Protein AF-A0A968CI45-F1 (afdb_monomer_lite)

Radius of gyration: 11.55 Å; chains: 1; bounding box: 29×23×31 Å

Foldseek 3Di:
DVVVLVVVCVVVVLALVSLVVQLVVCVVVVVLVSNLVSLVSSVVSVDPDPVSVVVNVVSVVPDCPPD

Secondary structure (DSSP, 8-state):
-HHHHHHHHHH-TT-HHHHHHHHHHHHHTT-HHHHHHHHHHHHHTT---HHHHHHHHHHHHHS----

Sequence (67 aa):
MEKVIARELQKSPDNPNLYRLLGDLYYNRKDYEGVKYAYEKAIELRLHDPHVLNNLAWLYATCEIQS

pLDDT: mean 92.33, std 10.76, range [45.28, 97.88]

Structure (mmCIF, N/CA/C/O backbone):
data_AF-A0A968CI45-F1
#
_entry.id   AF-A0A968CI45-F1
#
loop_
_atom_site.group_PDB
_atom_site.id
_atom_site.type_symbol
_atom_site.label_atom_id
_atom_site.label_alt_id
_atom_site.label_comp_id
_atom_site.label_asym_id
_atom_site.label_entity_id
_atom_site.label_seq_id
_atom_site.pdbx_PDB_ins_code
_atom_site.Cartn_x
_atom_site.Cartn_y
_atom_site.Cartn_z
_atom_site.occupancy
_atom_site.B_iso_or_equiv
_atom_site.auth_seq_id
_atom_site.auth_comp_id
_atom_site.auth_asym_id
_atom_site.auth_atom_id
_atom_site.pdbx_PDB_model_num
ATOM 1 N N . MET A 1 1 ? 14.380 4.936 -2.523 1.00 80.94 1 MET A N 1
ATOM 2 C CA . MET A 1 1 ? 13.527 3.740 -2.676 1.00 80.94 1 MET A CA 1
ATOM 3 C C . MET A 1 1 ? 12.299 4.022 -3.535 1.00 80.94 1 MET A C 1
ATOM 5 O O . MET A 1 1 ? 12.156 3.386 -4.563 1.00 80.94 1 MET A O 1
ATOM 9 N N . GLU A 1 2 ? 11.480 5.027 -3.205 1.00 91.00 2 GLU A N 1
ATOM 10 C CA . GLU A 1 2 ? 10.252 5.371 -3.956 1.00 91.00 2 GLU A CA 1
ATOM 11 C C . GLU A 1 2 ? 10.424 5.495 -5.474 1.00 91.00 2 GLU A C 1
ATOM 13 O O . GLU A 1 2 ? 9.724 4.837 -6.227 1.00 91.00 2 GLU A O 1
ATOM 18 N N . LYS A 1 3 ? 11.412 6.278 -5.933 1.00 93.75 3 LYS A N 1
ATOM 19 C CA . LYS A 1 3 ? 11.692 6.458 -7.368 1.00 93.75 3 LYS A CA 1
ATOM 20 C C . LYS A 1 3 ? 12.010 5.140 -8.085 1.00 93.75 3 LYS A C 1
ATOM 22 O O . LYS A 1 3 ? 11.725 5.006 -9.269 1.00 93.75 3 LYS A O 1
ATOM 27 N N . VAL A 1 4 ? 12.606 4.180 -7.374 1.00 95.94 4 VAL A N 1
ATOM 28 C CA . VAL A 1 4 ? 12.899 2.844 -7.911 1.00 95.94 4 VAL A CA 1
ATOM 29 C C . VAL A 1 4 ? 11.601 2.054 -8.039 1.00 95.94 4 VAL A C 1
ATOM 31 O O . VAL A 1 4 ? 11.321 1.541 -9.114 1.00 95.94 4 VAL A O 1
ATOM 34 N N . ILE A 1 5 ? 10.773 2.042 -6.990 1.00 95.25 5 ILE A N 1
ATOM 35 C CA . ILE A 1 5 ? 9.457 1.385 -7.005 1.00 95.25 5 ILE A CA 1
ATOM 36 C C . ILE A 1 5 ? 8.578 1.965 -8.122 1.00 95.25 5 ILE A C 1
ATOM 38 O O . ILE A 1 5 ? 8.008 1.208 -8.897 1.00 95.25 5 ILE A O 1
ATOM 42 N N . ALA A 1 6 ? 8.538 3.292 -8.275 1.00 94.81 6 ALA A N 1
ATOM 43 C CA . ALA A 1 6 ? 7.778 3.962 -9.328 1.00 94.81 6 ALA A CA 1
ATOM 44 C C . ALA A 1 6 ? 8.246 3.563 -10.737 1.00 94.81 6 ALA A C 1
ATOM 46 O O . ALA A 1 6 ? 7.425 3.326 -11.618 1.00 94.81 6 ALA A O 1
ATOM 47 N N . ARG A 1 7 ? 9.562 3.445 -10.955 1.00 97.06 7 ARG A N 1
ATOM 48 C CA . ARG A 1 7 ? 10.112 2.977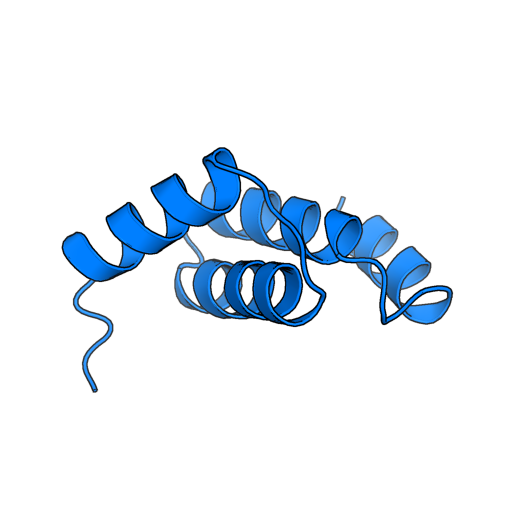 -12.234 1.00 97.06 7 ARG A CA 1
ATOM 49 C C . ARG A 1 7 ? 9.735 1.526 -12.524 1.00 97.06 7 ARG A C 1
ATOM 51 O O . ARG A 1 7 ? 9.455 1.201 -13.672 1.00 97.06 7 ARG A O 1
ATOM 58 N N . GLU A 1 8 ? 9.743 0.657 -11.518 1.00 96.75 8 GLU A N 1
ATOM 59 C CA . GLU A 1 8 ? 9.345 -0.741 -11.707 1.00 96.75 8 GLU A CA 1
ATOM 60 C C . GLU A 1 8 ? 7.830 -0.879 -11.906 1.00 96.75 8 GLU A C 1
ATOM 62 O O . GLU A 1 8 ? 7.407 -1.653 -12.758 1.00 96.75 8 GLU A O 1
ATOM 67 N N . LEU A 1 9 ? 7.014 -0.057 -11.239 1.00 95.44 9 LEU A N 1
ATOM 68 C CA . LEU A 1 9 ? 5.567 0.006 -11.471 1.00 95.44 9 LEU A CA 1
ATOM 69 C C . LEU A 1 9 ? 5.217 0.483 -12.886 1.00 95.44 9 LEU A C 1
ATOM 71 O O . LEU A 1 9 ? 4.217 0.048 -13.438 1.00 95.44 9 LEU A O 1
ATOM 75 N N . GLN A 1 10 ? 6.045 1.322 -13.518 1.00 96.25 10 GLN A N 1
ATOM 76 C CA . GLN A 1 10 ? 5.850 1.665 -14.935 1.00 96.25 10 GLN A CA 1
ATOM 77 C C . GLN A 1 10 ? 6.025 0.458 -15.868 1.00 96.25 10 GLN A C 1
ATOM 79 O O . GLN A 1 10 ? 5.440 0.436 -16.947 1.00 96.25 10 GLN A O 1
ATOM 84 N N . LYS A 1 11 ? 6.836 -0.532 -15.479 1.00 96.81 11 LYS A N 1
ATOM 85 C CA . LYS A 1 11 ? 7.073 -1.748 -16.271 1.00 96.81 11 LYS A CA 1
ATOM 86 C C . LYS A 1 11 ? 6.086 -2.863 -15.929 1.00 96.81 11 LYS A C 1
ATOM 88 O O . LYS A 1 11 ? 5.689 -3.615 -16.810 1.00 96.81 11 LYS A O 1
ATOM 93 N N . SER A 1 12 ? 5.729 -2.974 -14.653 1.00 95.00 12 SER A N 1
ATOM 94 C CA . SER A 1 12 ? 4.856 -4.012 -14.101 1.00 95.00 12 SER A CA 1
ATOM 95 C C . SER A 1 12 ? 3.836 -3.379 -13.149 1.00 95.00 12 SER A C 1
ATOM 97 O O . SER A 1 12 ? 3.979 -3.492 -11.927 1.00 95.00 12 SER A O 1
ATOM 99 N N . PRO A 1 13 ? 2.826 -2.675 -13.694 1.00 95.00 13 PRO A N 1
ATOM 100 C CA . PRO A 1 13 ? 1.831 -1.949 -12.902 1.00 95.00 13 PRO A CA 1
ATOM 101 C C . PRO A 1 13 ? 0.880 -2.870 -12.131 1.00 95.00 13 PRO A C 1
ATOM 103 O O . PRO A 1 13 ? 0.109 -2.406 -11.306 1.00 95.00 13 PRO A O 1
ATOM 106 N N . ASP A 1 14 ? 0.917 -4.167 -12.396 1.00 96.44 1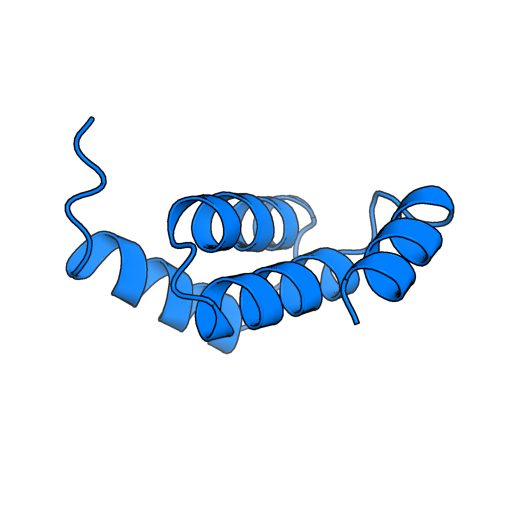4 ASP A N 1
ATOM 107 C CA . ASP A 1 14 ? 0.104 -5.210 -11.782 1.00 96.44 14 ASP A CA 1
ATOM 108 C C . ASP A 1 14 ? 0.902 -6.074 -10.796 1.00 96.44 14 ASP A C 1
ATOM 110 O O . ASP A 1 14 ? 0.405 -7.098 -10.337 1.00 96.44 14 ASP A O 1
ATOM 114 N N . ASN A 1 15 ? 2.134 -5.685 -10.443 1.00 97.00 15 ASN A N 1
ATOM 115 C CA . ASN A 1 15 ? 2.943 -6.443 -9.495 1.00 97.00 15 ASN A CA 1
ATOM 116 C C . ASN A 1 15 ? 2.559 -6.108 -8.039 1.00 97.00 15 ASN A C 1
ATOM 118 O O . ASN A 1 15 ? 2.979 -5.062 -7.525 1.00 97.00 15 ASN A O 1
ATOM 122 N N . PRO A 1 16 ? 1.859 -7.005 -7.318 1.00 97.00 16 PRO A N 1
ATOM 123 C CA . PRO A 1 16 ? 1.412 -6.739 -5.953 1.00 97.00 16 PRO A CA 1
ATOM 124 C C . PRO A 1 16 ? 2.555 -6.435 -4.973 1.00 97.00 16 PRO A C 1
ATOM 126 O O . PRO A 1 16 ? 2.392 -5.650 -4.039 1.00 97.00 16 PRO A O 1
ATOM 129 N N . ASN A 1 17 ? 3.737 -7.025 -5.179 1.00 97.06 17 ASN A N 1
ATOM 130 C CA . ASN A 1 17 ? 4.875 -6.840 -4.277 1.00 97.06 17 ASN A CA 1
ATOM 131 C C . ASN A 1 17 ? 5.446 -5.420 -4.340 1.00 97.06 17 ASN A C 1
ATOM 133 O O . ASN A 1 17 ? 6.001 -4.940 -3.351 1.00 97.06 17 ASN A O 1
ATOM 137 N N . LEU A 1 18 ? 5.312 -4.736 -5.480 1.00 97.69 18 LEU A N 1
ATOM 138 C CA . LEU A 1 18 ? 5.735 -3.342 -5.602 1.00 97.69 18 LEU A CA 1
ATOM 139 C C . LEU A 1 18 ? 4.824 -2.423 -4.786 1.00 97.69 18 LEU A C 1
ATOM 141 O O . LEU A 1 18 ? 5.321 -1.518 -4.119 1.00 97.69 18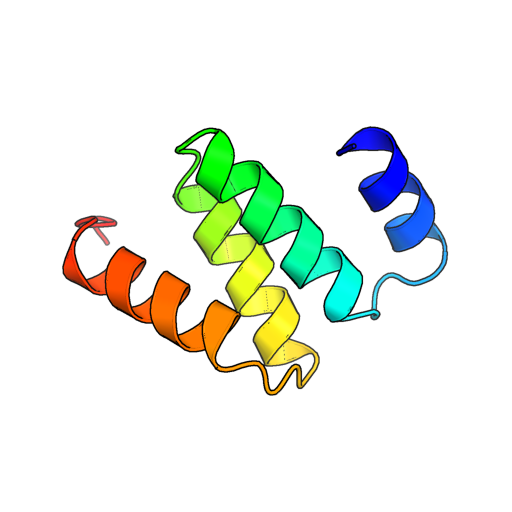 LEU A O 1
ATOM 145 N N . TYR A 1 19 ? 3.520 -2.702 -4.767 1.00 97.81 19 TYR A N 1
ATOM 146 C CA . TYR A 1 19 ? 2.561 -1.993 -3.923 1.00 97.81 19 TYR A CA 1
ATOM 147 C C . TYR A 1 19 ? 2.758 -2.293 -2.434 1.00 97.81 19 TYR A C 1
ATOM 149 O O . TYR A 1 19 ? 2.711 -1.372 -1.624 1.00 97.81 19 TYR A O 1
ATOM 157 N N . ARG A 1 20 ? 3.106 -3.534 -2.062 1.00 97.81 20 ARG A N 1
ATOM 158 C CA . ARG A 1 20 ? 3.539 -3.854 -0.690 1.00 97.81 20 ARG A CA 1
ATOM 159 C C . ARG A 1 20 ? 4.730 -2.996 -0.259 1.00 97.81 20 ARG A C 1
ATOM 161 O O . ARG A 1 20 ? 4.668 -2.334 0.769 1.00 97.81 20 ARG A O 1
ATOM 168 N N . LEU A 1 21 ? 5.799 -2.971 -1.059 1.00 97.06 21 LEU A N 1
ATOM 169 C CA . LEU A 1 21 ? 6.997 -2.172 -0.766 1.00 97.06 21 LEU A CA 1
ATOM 170 C C . LEU A 1 21 ? 6.698 -0.670 -0.703 1.00 97.06 21 LEU A C 1
ATOM 172 O O . LEU A 1 21 ? 7.323 0.058 0.069 1.00 97.06 21 LEU A O 1
ATOM 176 N N . LEU A 1 22 ? 5.763 -0.201 -1.530 1.00 97.38 22 LEU A N 1
ATOM 177 C CA . LEU A 1 22 ? 5.308 1.179 -1.509 1.00 97.38 22 LEU A CA 1
ATOM 178 C C . LEU A 1 22 ? 4.566 1.497 -0.203 1.00 97.38 22 LEU A C 1
ATOM 180 O O . LEU A 1 22 ? 4.849 2.518 0.419 1.00 97.38 22 LEU A O 1
ATOM 184 N N . GLY A 1 23 ? 3.693 0.598 0.254 1.00 96.94 23 GLY A N 1
ATOM 185 C CA . GLY A 1 23 ? 3.003 0.726 1.536 1.00 96.94 23 GLY A CA 1
ATOM 186 C C . GLY A 1 23 ? 3.959 0.686 2.728 1.00 96.94 23 GLY A C 1
ATOM 187 O O . GLY A 1 23 ? 3.866 1.552 3.593 1.00 96.94 23 GLY A O 1
ATOM 188 N N . ASP A 1 24 ? 4.956 -0.207 2.730 1.00 96.94 24 ASP A N 1
ATOM 189 C CA . ASP A 1 24 ? 6.008 -0.231 3.760 1.00 96.94 24 ASP A CA 1
ATOM 190 C C . ASP A 1 24 ? 6.751 1.119 3.817 1.00 96.94 24 ASP A C 1
ATOM 192 O O . ASP A 1 24 ? 7.075 1.646 4.886 1.00 96.94 24 ASP A O 1
ATOM 196 N N . LEU A 1 25 ? 7.036 1.705 2.650 1.00 97.12 25 LEU A N 1
ATOM 197 C CA . LEU A 1 25 ? 7.705 2.997 2.555 1.00 97.12 25 LEU A CA 1
ATOM 198 C C . LEU A 1 25 ? 6.836 4.136 3.103 1.00 97.12 25 LEU A C 1
ATOM 200 O O . LEU A 1 25 ? 7.351 4.979 3.840 1.00 97.12 25 LEU A O 1
ATOM 204 N N . TYR A 1 26 ? 5.550 4.174 2.752 1.00 96.44 26 TYR A N 1
ATOM 205 C CA . TYR A 1 26 ? 4.617 5.174 3.273 1.00 96.44 26 TYR A CA 1
ATOM 206 C C . TYR A 1 26 ? 4.390 5.014 4.777 1.00 96.44 26 TYR A C 1
ATOM 208 O O . TYR A 1 26 ? 4.387 6.009 5.503 1.00 96.44 26 TYR A O 1
ATOM 216 N N . TYR A 1 27 ? 4.347 3.776 5.271 1.00 94.62 27 TYR A N 1
ATOM 217 C CA . TYR A 1 27 ? 4.204 3.474 6.694 1.00 94.62 27 TYR A CA 1
ATOM 218 C C . TYR A 1 27 ? 5.367 4.055 7.498 1.00 94.62 27 TYR A C 1
ATOM 220 O O . TYR A 1 27 ? 5.161 4.764 8.481 1.00 94.62 27 TYR A O 1
ATOM 228 N N . ASN A 1 28 ? 6.599 3.868 7.016 1.00 94.50 28 ASN A N 1
ATOM 229 C CA . ASN A 1 28 ? 7.793 4.453 7.631 1.00 94.50 28 ASN A CA 1
ATOM 230 C C . ASN A 1 28 ? 7.781 5.991 7.651 1.00 94.50 28 ASN A C 1
ATOM 232 O O . ASN A 1 28 ? 8.431 6.607 8.494 1.00 94.50 28 ASN A O 1
ATOM 236 N N . ARG A 1 29 ? 7.047 6.621 6.729 1.00 95.06 29 ARG A N 1
ATOM 237 C CA . ARG A 1 29 ? 6.864 8.077 6.669 1.00 95.06 29 ARG A CA 1
ATOM 238 C C . ARG A 1 29 ? 5.651 8.568 7.456 1.00 95.06 29 ARG A C 1
ATOM 240 O O . ARG A 1 29 ? 5.444 9.776 7.511 1.00 95.06 29 ARG A O 1
ATOM 247 N N . LYS A 1 30 ? 4.881 7.661 8.070 1.00 93.06 30 LYS A N 1
ATOM 248 C CA . LYS A 1 30 ? 3.589 7.945 8.716 1.00 93.06 30 LYS A CA 1
ATOM 249 C C . LYS A 1 30 ? 2.565 8.571 7.760 1.00 93.06 30 LYS A C 1
ATOM 251 O O . LYS A 1 30 ? 1.655 9.268 8.195 1.00 93.06 30 LYS A O 1
ATOM 256 N N . ASP A 1 31 ? 2.727 8.327 6.461 1.00 94.62 31 ASP A N 1
ATOM 257 C CA . ASP A 1 31 ? 1.775 8.725 5.428 1.00 94.62 31 ASP A CA 1
ATOM 258 C C . ASP A 1 31 ? 0.686 7.656 5.333 1.00 94.62 31 ASP A C 1
ATOM 260 O O . ASP A 1 31 ? 0.750 6.730 4.526 1.00 94.62 31 ASP A O 1
ATOM 264 N N . TYR A 1 32 ? -0.272 7.735 6.247 1.00 93.56 32 TYR A N 1
ATOM 265 C CA . TYR A 1 32 ? 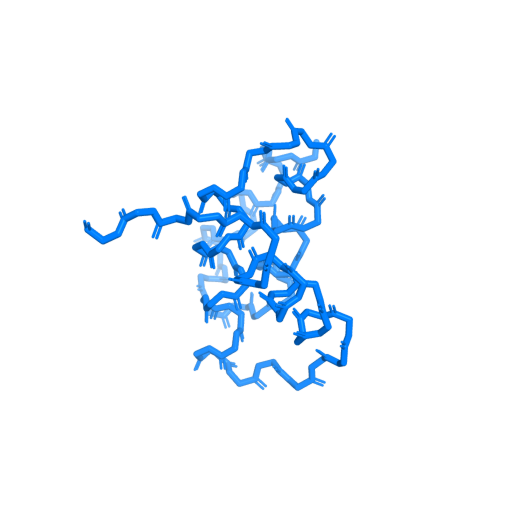-1.283 6.702 6.433 1.00 93.56 32 TYR A CA 1
ATOM 266 C C . TYR A 1 32 ? -2.267 6.584 5.261 1.00 93.56 32 TYR A C 1
ATOM 268 O O . TYR A 1 32 ? -2.693 5.474 4.942 1.00 93.56 32 TYR A O 1
ATOM 276 N N . GLU A 1 33 ? -2.552 7.681 4.558 1.00 94.25 33 GLU A N 1
ATOM 277 C CA . GLU A 1 33 ? -3.332 7.645 3.315 1.00 94.25 33 GLU A CA 1
ATOM 278 C C . GLU A 1 33 ? -2.576 6.887 2.216 1.00 94.25 33 GLU A C 1
ATOM 280 O O . GLU A 1 33 ? -3.134 6.004 1.559 1.00 94.25 33 GLU A O 1
ATOM 285 N N . GLY A 1 34 ? -1.273 7.158 2.067 1.00 95.44 34 GLY A N 1
ATOM 286 C CA . GLY A 1 34 ? -0.409 6.409 1.157 1.00 95.44 34 GLY A CA 1
ATOM 287 C C . GLY A 1 34 ? -0.345 4.918 1.502 1.00 95.44 34 GLY A C 1
ATOM 288 O O . GLY A 1 34 ? -0.426 4.073 0.606 1.00 95.44 34 GLY A O 1
ATOM 289 N N . VAL A 1 35 ? -0.246 4.576 2.795 1.00 96.62 35 VAL A N 1
ATOM 290 C CA . VAL A 1 35 ? -0.274 3.181 3.274 1.00 96.62 35 VAL A CA 1
ATOM 291 C C . VAL A 1 35 ? -1.556 2.487 2.845 1.00 96.62 35 VAL A C 1
ATOM 293 O O . VAL A 1 35 ? -1.483 1.413 2.246 1.00 96.62 35 VAL A O 1
ATOM 296 N N . LYS A 1 36 ? -2.709 3.102 3.132 1.00 96.25 36 LYS A N 1
ATOM 297 C CA . LYS A 1 36 ? -4.023 2.562 2.783 1.00 96.25 36 LYS A CA 1
ATOM 298 C C . LYS A 1 36 ? -4.097 2.268 1.288 1.00 96.25 36 LYS A C 1
ATOM 300 O O . LYS A 1 36 ? -4.304 1.118 0.914 1.00 96.25 36 LYS A O 1
ATOM 305 N N . TYR A 1 37 ? -3.816 3.266 0.450 1.00 96.38 37 TYR A N 1
ATOM 306 C CA . TYR A 1 37 ? -3.833 3.116 -1.005 1.00 96.38 37 TYR A CA 1
ATOM 307 C C . TYR A 1 37 ? -2.937 1.967 -1.489 1.00 96.38 37 TYR A C 1
ATOM 309 O O . TYR A 1 37 ? -3.357 1.121 -2.281 1.00 96.38 37 TYR A O 1
ATOM 317 N N . ALA A 1 38 ? -1.687 1.927 -1.025 1.00 97.62 38 ALA A N 1
ATOM 318 C CA . ALA A 1 38 ? -0.715 0.959 -1.511 1.00 97.62 38 ALA A CA 1
ATOM 319 C C . ALA A 1 38 ? -1.047 -0.472 -1.053 1.00 97.62 38 ALA A C 1
ATOM 321 O O . ALA A 1 38 ? -0.975 -1.408 -1.849 1.00 97.62 38 ALA A O 1
ATOM 322 N N . TYR A 1 39 ? -1.453 -0.660 0.201 1.00 97.75 39 TYR A N 1
ATOM 323 C CA . TYR A 1 39 ? -1.841 -1.976 0.705 1.00 97.75 39 TYR A CA 1
ATOM 324 C C . TYR A 1 39 ? -3.163 -2.471 0.114 1.00 97.75 39 TYR A C 1
ATOM 326 O O . TYR A 1 39 ? -3.234 -3.639 -0.266 1.00 97.75 39 TYR A O 1
ATOM 334 N N . GLU A 1 40 ? -4.166 -1.605 -0.058 1.00 97.06 40 GLU A N 1
ATOM 335 C CA . GLU A 1 40 ? -5.409 -1.954 -0.761 1.00 97.06 40 GLU A CA 1
ATOM 336 C C . GLU A 1 40 ? -5.111 -2.414 -2.194 1.00 97.06 40 GLU A C 1
ATOM 338 O O . GLU A 1 40 ? -5.549 -3.493 -2.593 1.00 97.06 40 GLU A O 1
ATOM 343 N N . LYS A 1 41 ? -4.270 -1.683 -2.942 1.00 97.88 41 LYS A N 1
ATOM 344 C CA . LYS A 1 41 ? -3.851 -2.093 -4.294 1.00 97.88 41 LYS A CA 1
ATOM 345 C C . LYS A 1 41 ? -3.127 -3.437 -4.315 1.00 97.88 41 LYS A C 1
ATOM 347 O O . LYS A 1 41 ? -3.367 -4.245 -5.211 1.00 97.88 41 LYS A O 1
ATOM 352 N N . ALA A 1 42 ? -2.261 -3.703 -3.339 1.00 97.75 42 ALA A N 1
ATOM 353 C CA . ALA A 1 42 ? -1.586 -4.993 -3.239 1.00 97.75 42 ALA A CA 1
ATOM 354 C C . ALA A 1 42 ? -2.592 -6.143 -3.031 1.00 97.75 42 ALA A C 1
ATOM 356 O O . ALA A 1 42 ? -2.485 -7.179 -3.689 1.00 97.75 42 ALA A O 1
ATOM 357 N N . ILE A 1 43 ? -3.592 -5.946 -2.167 1.00 97.12 43 ILE A N 1
ATOM 358 C CA . ILE A 1 43 ? -4.650 -6.930 -1.892 1.00 97.12 43 ILE A CA 1
ATOM 359 C C . ILE A 1 43 ? -5.558 -7.125 -3.116 1.00 97.12 43 ILE A C 1
ATOM 361 O O . ILE A 1 43 ? -5.857 -8.266 -3.470 1.00 97.12 43 ILE A O 1
ATOM 365 N N . GLU A 1 44 ? -5.953 -6.050 -3.806 1.00 97.38 44 GLU A N 1
ATOM 366 C CA . GLU A 1 44 ? -6.731 -6.112 -5.058 1.00 97.38 44 GLU A CA 1
ATOM 367 C C . GLU A 1 44 ? -6.022 -6.955 -6.130 1.00 97.38 44 GLU A C 1
ATOM 369 O O . GLU A 1 44 ? -6.652 -7.752 -6.829 1.00 97.38 44 GLU A O 1
ATOM 374 N N . LEU A 1 45 ? -4.693 -6.841 -6.210 1.00 97.25 45 LEU A N 1
ATOM 375 C CA . LEU A 1 45 ? -3.826 -7.638 -7.085 1.00 97.25 45 LEU A CA 1
ATOM 376 C C . LEU A 1 45 ? -3.536 -9.050 -6.539 1.00 97.25 45 LEU A C 1
ATOM 378 O O . LEU A 1 45 ? -2.636 -9.739 -7.018 1.00 97.25 45 LEU A O 1
ATOM 382 N N . ARG A 1 46 ? -4.332 -9.507 -5.566 1.00 95.06 46 ARG A N 1
ATOM 383 C CA . ARG A 1 46 ? -4.295 -10.839 -4.946 1.00 95.06 46 ARG A CA 1
ATOM 384 C C . ARG A 1 46 ? -3.019 -11.142 -4.164 1.00 95.06 46 ARG A C 1
ATOM 386 O O . ARG A 1 46 ? -2.628 -12.306 -4.053 1.00 95.06 46 ARG A O 1
ATOM 393 N N . LEU A 1 47 ? -2.381 -10.130 -3.574 1.00 95.31 47 LEU A N 1
ATOM 394 C CA . LEU A 1 47 ? -1.331 -10.385 -2.594 1.00 95.31 47 LEU A CA 1
ATOM 395 C C . LEU A 1 47 ? -1.931 -10.967 -1.315 1.00 95.31 47 LEU A C 1
ATOM 397 O O . LEU A 1 47 ? -2.646 -10.288 -0.582 1.00 95.31 47 LEU A O 1
ATOM 401 N N . HIS A 1 48 ? -1.601 -12.218 -1.022 1.00 93.56 48 HIS A N 1
ATOM 402 C CA . HIS A 1 48 ? -1.940 -12.852 0.247 1.00 93.56 48 HIS A CA 1
ATOM 403 C C . HIS A 1 48 ? -0.742 -12.757 1.194 1.00 93.56 48 HIS A C 1
ATOM 405 O O . HIS A 1 48 ? 0.028 -13.705 1.334 1.00 93.56 48 HIS A O 1
ATOM 411 N N . ASP A 1 49 ? -0.576 -11.589 1.816 1.00 94.25 49 ASP A N 1
ATOM 412 C CA . ASP A 1 49 ? 0.509 -11.313 2.759 1.00 94.25 49 ASP A CA 1
ATOM 413 C C . ASP A 1 49 ? -0.057 -10.929 4.144 1.00 94.25 49 ASP A C 1
ATOM 415 O O . ASP A 1 49 ? -0.678 -9.867 4.282 1.00 94.25 49 ASP A O 1
ATOM 419 N N . PRO A 1 50 ? 0.154 -11.757 5.188 1.00 93.94 50 PRO A N 1
ATOM 420 C CA . PRO A 1 50 ? -0.289 -11.461 6.549 1.00 93.94 50 PRO A CA 1
ATOM 421 C C . PRO A 1 50 ? 0.240 -10.136 7.105 1.00 93.94 50 PRO A C 1
ATOM 423 O O . PRO A 1 50 ? -0.444 -9.510 7.908 1.00 93.94 50 PRO A O 1
ATOM 426 N N . HIS A 1 51 ? 1.426 -9.686 6.682 1.00 93.94 51 HIS A N 1
ATOM 427 C CA . HIS A 1 51 ? 1.996 -8.409 7.108 1.00 93.94 51 HIS A CA 1
ATOM 428 C C . HIS A 1 51 ? 1.166 -7.230 6.592 1.00 93.94 51 HIS A C 1
ATOM 430 O O . HIS A 1 51 ? 0.820 -6.330 7.357 1.00 93.94 51 HIS A O 1
ATOM 436 N N . VAL A 1 52 ? 0.795 -7.261 5.308 1.00 96.31 52 VAL A N 1
ATOM 437 C CA . VAL A 1 52 ? -0.055 -6.236 4.681 1.00 96.31 52 VAL A CA 1
ATOM 438 C C . VAL A 1 52 ? -1.419 -6.191 5.359 1.00 96.31 52 VAL A C 1
ATOM 440 O O . VAL A 1 52 ? -1.880 -5.118 5.741 1.00 96.31 52 VAL A O 1
ATOM 443 N N . LEU A 1 53 ? -2.029 -7.359 5.571 1.00 95.94 53 LEU A N 1
ATOM 444 C CA . LEU A 1 53 ? -3.329 -7.469 6.232 1.00 95.94 53 LEU A CA 1
ATOM 445 C C . LEU A 1 53 ? -3.282 -6.956 7.674 1.00 95.94 53 LEU A C 1
ATOM 447 O O . LEU A 1 53 ? -4.145 -6.181 8.075 1.00 95.94 53 LEU A O 1
ATOM 451 N N . ASN A 1 54 ? -2.260 -7.345 8.441 1.00 95.69 54 ASN A N 1
ATOM 452 C CA . ASN A 1 54 ? -2.088 -6.902 9.821 1.00 95.69 54 ASN A CA 1
ATOM 453 C C . ASN A 1 54 ? -1.909 -5.382 9.912 1.00 95.69 54 ASN A C 1
ATOM 455 O O . ASN A 1 54 ? -2.544 -4.732 10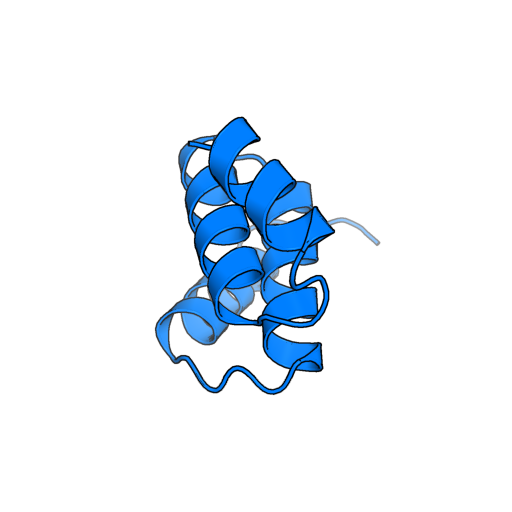.740 1.00 95.69 54 ASN A O 1
ATOM 459 N N . ASN A 1 55 ? -1.075 -4.804 9.048 1.00 93.56 55 ASN A N 1
ATOM 460 C CA . ASN A 1 55 ? -0.797 -3.373 9.089 1.00 93.56 55 ASN A CA 1
ATOM 461 C C . ASN A 1 55 ? -1.985 -2.537 8.606 1.00 93.56 55 ASN A C 1
ATOM 463 O O . ASN A 1 55 ? -2.226 -1.466 9.157 1.00 93.56 55 ASN A O 1
ATOM 467 N N . LEU A 1 56 ? -2.747 -3.020 7.621 1.00 94.31 56 LEU A N 1
ATOM 468 C CA . LEU A 1 56 ? -3.971 -2.357 7.177 1.00 94.31 56 LEU A CA 1
ATOM 469 C C . LEU A 1 56 ? -5.077 -2.443 8.243 1.00 94.31 56 LEU A C 1
ATOM 471 O O . LEU A 1 56 ? -5.761 -1.457 8.497 1.00 94.31 56 LEU A O 1
ATOM 475 N N . ALA A 1 57 ? -5.204 -3.587 8.926 1.00 93.88 57 ALA A N 1
ATOM 476 C CA . ALA A 1 57 ? -6.130 -3.744 10.046 1.00 93.88 57 ALA A CA 1
ATOM 477 C C . ALA A 1 57 ? -5.771 -2.822 11.221 1.00 93.88 57 ALA A C 1
ATOM 479 O O . ALA A 1 57 ? -6.652 -2.156 11.762 1.00 93.88 57 ALA A O 1
ATOM 480 N N . TRP A 1 58 ? -4.485 -2.741 11.587 1.00 93.62 58 TRP A N 1
ATOM 481 C CA . TRP A 1 58 ? -4.006 -1.781 12.584 1.00 93.62 58 TRP A CA 1
ATOM 482 C C . TRP A 1 58 ? -4.335 -0.352 12.159 1.00 93.62 58 TRP A C 1
ATOM 484 O O . TRP A 1 58 ? -4.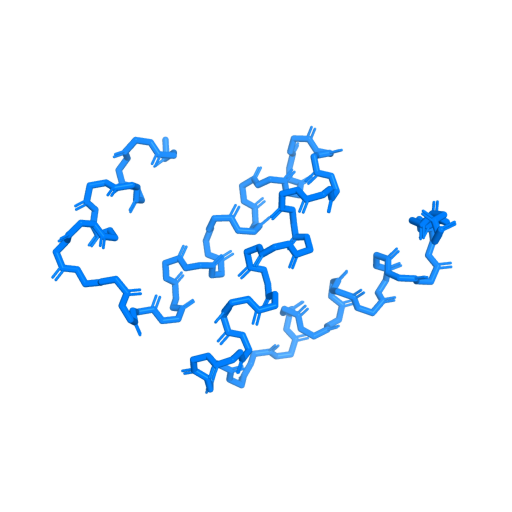914 0.393 12.944 1.00 93.62 58 TRP A O 1
ATOM 494 N N . LEU A 1 59 ? -4.048 -0.004 10.900 1.00 92.12 59 LEU A N 1
ATOM 495 C CA . LEU A 1 59 ? -4.309 1.326 10.372 1.00 92.12 59 LEU A CA 1
ATOM 496 C C . LEU A 1 59 ? -5.787 1.708 10.510 1.00 92.12 59 LEU A C 1
ATOM 498 O O . LEU A 1 59 ? -6.075 2.762 11.065 1.00 92.12 59 LEU A O 1
ATOM 502 N N . TYR A 1 60 ? -6.716 0.853 10.077 1.00 90.75 60 TYR A N 1
ATOM 503 C CA . TYR A 1 60 ? -8.151 1.121 10.221 1.00 90.75 60 TYR A CA 1
ATOM 504 C C . TYR A 1 60 ? -8.627 1.156 11.677 1.00 90.75 60 TYR A C 1
ATOM 506 O O . TYR A 1 60 ? -9.601 1.836 11.982 1.00 90.75 60 TYR A O 1
ATOM 514 N N . ALA A 1 61 ? -7.974 0.417 12.576 1.00 90.50 61 ALA A N 1
ATOM 515 C CA . ALA A 1 61 ? -8.339 0.396 13.987 1.00 90.50 61 ALA A CA 1
ATOM 516 C C . ALA A 1 61 ? -7.840 1.631 14.755 1.00 90.50 61 ALA A C 1
ATOM 518 O O . ALA A 1 61 ? -8.468 2.026 15.736 1.00 90.50 61 ALA A O 1
ATOM 519 N N . THR A 1 62 ? -6.703 2.215 14.359 1.00 86.88 62 THR A N 1
ATOM 520 C CA . THR A 1 62 ? -6.041 3.287 15.125 1.00 86.88 62 THR A CA 1
ATOM 521 C C . THR A 1 62 ? -6.085 4.654 14.468 1.00 86.88 62 THR A C 1
ATOM 523 O O . THR A 1 62 ? -6.054 5.666 15.166 1.00 86.88 62 THR A O 1
ATOM 526 N N . CYS A 1 63 ? -6.108 4.709 13.139 1.00 74.31 63 CYS A N 1
ATOM 527 C CA . CYS A 1 63 ? -6.341 5.948 12.426 1.00 74.31 63 CYS A CA 1
ATOM 528 C C . CYS A 1 63 ? -7.843 6.033 12.177 1.00 74.31 63 CYS A C 1
ATOM 530 O O . CYS A 1 63 ? -8.375 5.285 11.360 1.00 74.31 63 CYS A O 1
ATOM 532 N N . GLU A 1 64 ? -8.524 6.955 12.867 1.00 61.44 64 GLU A N 1
ATOM 533 C CA . GLU A 1 64 ? -9.798 7.488 12.383 1.00 61.44 64 GLU A CA 1
ATOM 534 C C . GLU A 1 64 ? -9.516 8.149 11.028 1.00 61.44 64 GLU A C 1
ATOM 536 O O . GLU A 1 64 ? -9.304 9.357 10.935 1.00 61.44 64 GLU A O 1
ATOM 541 N N . ILE A 1 65 ? -9.439 7.356 9.960 1.00 58.16 65 ILE A N 1
ATOM 542 C CA . ILE A 1 65 ? -9.535 7.873 8.603 1.00 58.16 65 ILE A CA 1
ATOM 543 C C . ILE A 1 65 ? -11.007 8.244 8.474 1.00 58.16 65 ILE A C 1
ATOM 545 O O . ILE A 1 65 ? -11.835 7.422 8.082 1.00 58.16 65 ILE A O 1
ATOM 549 N N . GLN A 1 66 ? -11.326 9.436 8.988 1.00 46.25 66 GLN A N 1
ATOM 550 C CA . GLN A 1 66 ? -12.654 10.024 8.985 1.00 46.25 66 GLN A CA 1
ATOM 551 C C . GLN A 1 66 ? -13.202 9.931 7.565 1.00 46.25 66 GLN A C 1
ATOM 553 O O . GLN A 1 66 ? -12.621 10.459 6.617 1.00 46.25 66 GLN A O 1
ATOM 558 N N . SER A 1 67 ? -14.293 9.182 7.457 1.00 45.28 67 SER A N 1
ATOM 559 C CA . SER A 1 67 ? -15.215 9.178 6.325 1.00 45.28 67 SER A CA 1
ATOM 560 C C . SER A 1 67 ? -15.783 10.563 6.059 1.00 45.28 67 SER A C 1
ATOM 562 O O . SER A 1 67 ? -16.090 11.246 7.064 1.00 45.28 67 SER A O 1
#